Protein AF-A0AAU9LP25-F1 (afdb_monomer_lite)

Radius of gyration: 15.94 Å; chains: 1; bounding box: 44×41×31 Å

Secondary structure (DSSP, 8-state):
-EEEEEE-SSS----EEEEEE-SS--SS--TT-----------------SSHHHHHHHHHHHHHHHHHHHTSHHHHGGGG-HHHHHHHTT-----

Foldseek 3Di:
DDWDWADDPVPPDPDIDIGDDDPDDDPDDDPPDDDDDDDQDDDDDDDDDPDPVRVVVVVVVSSVVCVVVCPDPSNVVCVPDVVVVCVVVVNPPDD

pLDDT: mean 88.11, std 13.86, range [42.03, 98.38]

Sequence (95 aa):
MVMSIGWNPYFNNTEKTIEPWLLHKFDKDFYGEELHLLVVGYIRPETNFPSLESLIAKIHEDGKRAENALELPLYAKYKDEMYFKSIARGQNSHL

Organism: NCBI:txid75947

InterPro domains:
  IPR015865 Riboflavin kinase domain, bacterial/eukaryotic [PF01687] (1-69)
  IPR015865 Riboflavin kinase domain, bacterial/eukaryotic [SM00904] (2-71)
  IPR023465 Riboflavin kinase domain superfamily [G3DSA:2.40.30.30] (1-94)
  IPR023465 Riboflavin kinase domain superfamily [SSF82114] (1-85)
  IPR023468 Riboflavin kinase [PTHR22749] (1-86)

Structure (mmCIF, N/CA/C/O backbone):
data_AF-A0AAU9LP25-F1
#
_entry.id   AF-A0AAU9LP25-F1
#
loop_
_atom_site.group_PDB
_atom_site.id
_atom_site.type_symbol
_atom_site.label_atom_id
_atom_site.label_alt_id
_atom_site.label_comp_id
_atom_site.label_asym_id
_atom_site.label_entity_id
_atom_site.label_seq_id
_atom_site.pdbx_PDB_ins_code
_atom_site.Cartn_x
_atom_site.Cartn_y
_atom_site.Cartn_z
_atom_site.occupancy
_atom_site.B_iso_or_equiv
_atom_site.auth_seq_id
_atom_site.auth_comp_id
_atom_site.auth_asym_id
_atom_site.auth_atom_id
_atom_site.pdbx_PDB_model_num
ATOM 1 N N . MET A 1 1 ? -2.159 3.337 2.435 1.00 96.50 1 MET A N 1
ATOM 2 C CA . MET A 1 1 ? -1.644 1.950 2.465 1.00 96.50 1 MET A CA 1
ATOM 3 C C . MET A 1 1 ? -1.189 1.572 1.067 1.00 96.50 1 MET A C 1
ATOM 5 O O . MET A 1 1 ? -1.628 2.216 0.118 1.00 96.50 1 MET A O 1
ATOM 9 N N . VAL A 1 2 ? -0.336 0.559 0.946 1.00 97.88 2 VAL A N 1
ATOM 10 C CA . VAL A 1 2 ? -0.120 -0.189 -0.304 1.00 97.88 2 VAL A CA 1
ATOM 11 C C . VAL A 1 2 ? -0.500 -1.641 -0.069 1.00 97.88 2 VAL A C 1
ATOM 13 O O . VAL A 1 2 ? -0.476 -2.088 1.071 1.00 97.88 2 VAL A O 1
ATOM 16 N N . MET A 1 3 ? -0.884 -2.373 -1.109 1.00 97.31 3 MET A N 1
ATOM 17 C CA . MET A 1 3 ? -1.392 -3.733 -0.953 1.00 97.31 3 MET A CA 1
ATOM 18 C C . MET A 1 3 ? -0.876 -4.628 -2.065 1.00 97.31 3 MET A C 1
ATOM 20 O O . MET A 1 3 ? -1.027 -4.295 -3.242 1.00 97.31 3 MET A O 1
ATOM 24 N N . SER A 1 4 ? -0.277 -5.753 -1.683 1.00 95.00 4 SER A N 1
ATOM 25 C CA . SER A 1 4 ? 0.031 -6.829 -2.618 1.00 95.00 4 SER A CA 1
ATOM 26 C C . SER A 1 4 ? -1.204 -7.708 -2.785 1.00 95.00 4 SER A C 1
ATOM 28 O O . SER A 1 4 ? -1.865 -8.041 -1.800 1.00 95.00 4 SER A O 1
ATOM 30 N N . ILE A 1 5 ? -1.532 -8.056 -4.029 1.00 93.00 5 ILE A N 1
ATOM 31 C CA . ILE A 1 5 ? -2.569 -9.038 -4.352 1.00 93.00 5 ILE A CA 1
ATOM 32 C C . ILE A 1 5 ? -1.927 -10.061 -5.274 1.00 93.00 5 ILE A C 1
ATOM 34 O O . ILE A 1 5 ? -1.577 -9.718 -6.404 1.00 93.00 5 ILE A O 1
ATOM 38 N N . GLY A 1 6 ? -1.790 -11.291 -4.795 1.00 87.69 6 GLY A N 1
ATOM 39 C CA . GLY A 1 6 ? -0.997 -12.307 -5.473 1.00 87.69 6 GLY A CA 1
ATOM 40 C C . GLY A 1 6 ? -1.517 -13.714 -5.263 1.00 87.69 6 GLY A C 1
ATOM 41 O O . GLY A 1 6 ? -2.550 -13.928 -4.632 1.00 87.69 6 GLY A O 1
ATOM 42 N N . TRP A 1 7 ? -0.800 -14.681 -5.817 1.00 81.75 7 TRP A N 1
ATOM 43 C CA . TRP A 1 7 ? -1.030 -16.100 -5.558 1.00 81.75 7 TRP A CA 1
ATOM 44 C C . TRP A 1 7 ? 0.052 -16.600 -4.616 1.00 81.75 7 TRP A C 1
ATOM 46 O O . TRP A 1 7 ? 1.228 -16.329 -4.845 1.00 81.75 7 TRP A O 1
ATOM 56 N N . ASN A 1 8 ? -0.322 -17.345 -3.577 1.00 65.56 8 ASN A N 1
ATOM 57 C CA . ASN A 1 8 ? 0.663 -17.964 -2.700 1.00 65.56 8 ASN A CA 1
ATOM 58 C C . ASN A 1 8 ? 1.094 -19.318 -3.288 1.00 65.56 8 ASN A C 1
ATOM 60 O O . ASN A 1 8 ? 0.290 -20.245 -3.283 1.00 65.56 8 ASN A O 1
ATOM 64 N N . PRO A 1 9 ? 2.337 -19.473 -3.777 1.00 63.81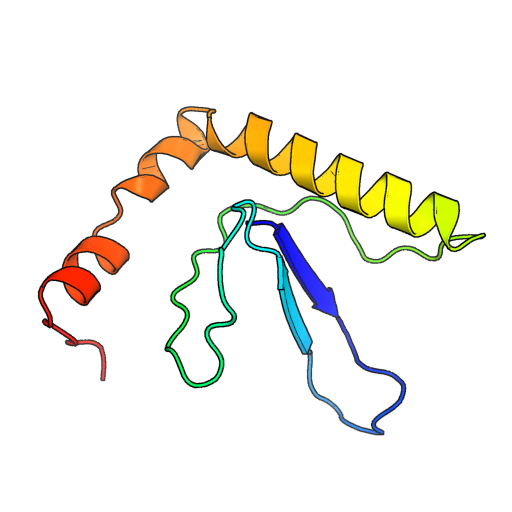 9 PRO A N 1
ATOM 65 C CA . PRO A 1 9 ? 2.772 -20.711 -4.421 1.00 63.81 9 PRO A CA 1
ATOM 66 C 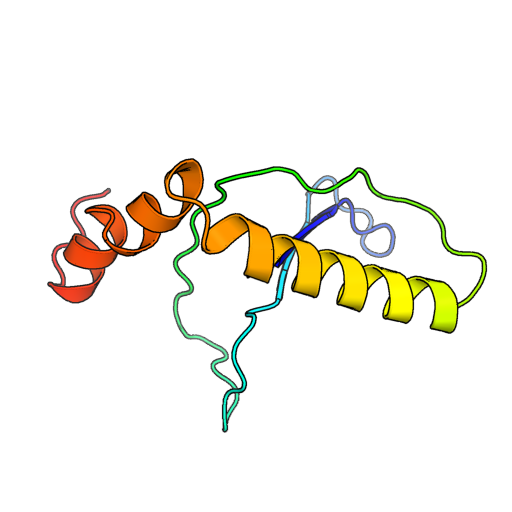C . PRO A 1 9 ? 3.100 -21.840 -3.427 1.00 63.81 9 PRO A C 1
ATOM 68 O O . PRO A 1 9 ? 3.331 -22.967 -3.854 1.00 63.81 9 PRO A O 1
ATOM 71 N N . TYR A 1 10 ? 3.165 -21.556 -2.120 1.00 57.47 10 TYR A N 1
ATOM 72 C CA . TYR A 1 10 ? 3.604 -22.514 -1.093 1.00 57.47 10 TYR A CA 1
ATOM 73 C C . TYR A 1 10 ? 2.468 -23.339 -0.498 1.00 57.47 10 TYR A C 1
ATOM 75 O O . TYR A 1 10 ? 2.684 -24.447 -0.010 1.00 57.47 10 TYR A O 1
ATOM 83 N N . PHE A 1 11 ? 1.254 -22.810 -0.556 1.00 58.03 11 PHE A N 1
ATOM 84 C CA . PHE A 1 11 ? 0.046 -23.561 -0.272 1.00 58.03 11 PHE A CA 1
ATOM 85 C C . PHE A 1 11 ? -0.542 -23.876 -1.634 1.00 58.03 11 PHE A C 1
ATOM 87 O O . PHE A 1 11 ? -0.710 -22.968 -2.435 1.00 58.03 11 PHE A O 1
ATOM 94 N N . ASN A 1 12 ? -0.825 -25.142 -1.923 1.00 56.88 12 ASN A N 1
ATOM 95 C CA . ASN A 1 12 ? -1.371 -25.631 -3.197 1.00 56.88 12 ASN A CA 1
ATOM 96 C C . ASN A 1 12 ? -2.814 -25.113 -3.472 1.00 56.88 12 ASN A C 1
ATOM 98 O O . ASN A 1 12 ? -3.648 -25.828 -4.023 1.00 56.88 12 ASN A O 1
ATOM 102 N N . ASN A 1 13 ? -3.128 -23.898 -3.020 1.00 52.97 13 ASN A N 1
ATOM 103 C CA . ASN A 1 13 ? -4.432 -23.277 -2.934 1.00 52.97 13 ASN A CA 1
ATOM 104 C C . ASN A 1 13 ? -4.680 -22.371 -4.139 1.00 52.97 13 ASN A C 1
ATOM 106 O O . ASN A 1 13 ? -3.863 -21.546 -4.538 1.00 52.97 13 ASN A O 1
ATOM 110 N N . THR A 1 14 ? -5.890 -22.498 -4.663 1.00 63.50 14 THR A N 1
ATOM 111 C CA . THR A 1 14 ? -6.484 -21.739 -5.766 1.00 63.50 14 THR A CA 1
ATOM 112 C C . THR A 1 14 ? -6.986 -20.354 -5.344 1.00 63.50 14 THR A C 1
ATOM 114 O O . THR A 1 14 ? -7.901 -19.820 -5.971 1.00 63.50 14 THR A O 1
ATOM 117 N N . GLU A 1 15 ? -6.420 -19.754 -4.297 1.00 75.88 15 GLU A N 1
ATOM 118 C CA . GLU A 1 15 ? -6.933 -18.514 -3.708 1.00 75.88 15 GLU A CA 1
ATOM 119 C C . GLU A 1 15 ? -5.887 -17.400 -3.724 1.00 75.88 15 GLU A C 1
ATOM 121 O O . GLU A 1 15 ? -4.697 -17.620 -3.489 1.00 75.88 15 GLU A O 1
ATOM 126 N N . LYS A 1 16 ? -6.350 -16.182 -4.020 1.00 84.31 16 LYS A N 1
ATOM 127 C CA . LYS A 1 16 ? -5.511 -14.984 -4.013 1.00 84.31 16 LYS A CA 1
ATOM 128 C C . LYS A 1 16 ? -5.266 -14.525 -2.580 1.00 84.31 16 LYS A C 1
ATOM 130 O O . LYS A 1 16 ? -6.206 -14.452 -1.792 1.00 84.31 16 LYS A O 1
ATOM 135 N N . THR A 1 17 ? -4.035 -14.141 -2.273 1.00 88.56 17 THR A N 1
ATOM 136 C CA . THR A 1 17 ? -3.684 -13.460 -1.027 1.00 88.56 17 THR A CA 1
ATOM 137 C C . THR A 1 17 ? -3.812 -11.952 -1.183 1.00 88.56 17 THR A C 1
ATOM 139 O O . THR A 1 17 ? -3.633 -11.401 -2.272 1.00 88.56 17 THR A O 1
ATOM 142 N N . ILE A 1 18 ? -4.145 -11.285 -0.079 1.00 92.38 18 ILE A N 1
ATOM 143 C CA . ILE A 1 18 ? -4.234 -9.831 0.020 1.00 92.38 18 ILE A CA 1
ATOM 144 C C . ILE A 1 18 ? -3.408 -9.408 1.231 1.00 92.38 18 ILE A C 1
ATOM 146 O O . ILE A 1 18 ? -3.721 -9.780 2.359 1.00 92.38 18 ILE A O 1
ATOM 150 N N . GLU A 1 19 ? -2.354 -8.634 0.991 1.00 93.69 19 GLU A N 1
ATOM 151 C CA . GLU A 1 19 ? -1.362 -8.269 2.005 1.00 93.69 19 GLU A CA 1
ATOM 152 C C . GLU A 1 19 ? -1.188 -6.744 2.034 1.00 93.69 19 GLU A C 1
ATOM 154 O O . GLU A 1 19 ? -0.405 -6.180 1.257 1.00 93.69 19 GLU A O 1
ATOM 159 N N . PRO A 1 20 ? -1.966 -6.036 2.871 1.00 96.31 20 PRO A N 1
ATOM 160 C CA . PRO A 1 20 ? -1.863 -4.593 3.018 1.00 96.31 20 PRO A CA 1
ATOM 161 C C . PRO A 1 20 ? -0.696 -4.205 3.936 1.00 96.31 20 PRO A C 1
ATOM 163 O O . PRO A 1 20 ? -0.586 -4.664 5.069 1.00 96.31 20 PRO A O 1
ATOM 166 N N . TRP A 1 21 ? 0.122 -3.258 3.485 1.00 97.12 21 TRP A N 1
ATOM 167 C CA . TRP A 1 21 ? 1.048 -2.501 4.318 1.00 97.12 21 TRP A CA 1
ATOM 168 C C . TRP A 1 21 ? 0.459 -1.119 4.618 1.00 97.12 21 TRP A C 1
ATOM 170 O O . TRP A 1 21 ? 0.316 -0.246 3.748 1.00 97.12 21 TRP A O 1
ATOM 180 N N . LEU A 1 22 ? 0.089 -0.918 5.882 1.00 96.75 22 LEU A N 1
ATOM 181 C CA . LEU A 1 22 ? -0.364 0.373 6.379 1.00 96.75 22 LEU A CA 1
ATOM 182 C C . LEU A 1 22 ? 0.838 1.319 6.483 1.00 96.75 22 LEU A C 1
ATOM 184 O O . LEU A 1 22 ? 1.796 1.049 7.200 1.00 96.75 22 LEU A O 1
ATOM 188 N N . LEU A 1 23 ? 0.766 2.447 5.773 1.00 96.06 23 LEU A N 1
ATOM 189 C CA . LEU A 1 23 ? 1.790 3.501 5.761 1.00 96.06 23 LEU A CA 1
ATOM 190 C C . LEU A 1 23 ? 1.659 4.374 7.020 1.00 96.06 23 LEU A C 1
ATOM 192 O O . LEU A 1 23 ? 1.435 5.578 6.960 1.00 96.06 23 LEU A O 1
ATOM 196 N N . HIS A 1 24 ? 1.684 3.715 8.172 1.00 95.62 24 HIS A N 1
ATOM 197 C CA . HIS A 1 24 ? 1.575 4.302 9.494 1.00 95.62 24 HIS A CA 1
ATOM 198 C C . HIS A 1 24 ? 2.361 3.429 10.469 1.00 95.62 24 HIS A C 1
ATOM 200 O O . HIS A 1 24 ? 2.292 2.201 10.408 1.00 95.62 24 HIS A O 1
ATOM 206 N N . LYS A 1 25 ? 3.114 4.060 11.370 1.00 95.31 25 LYS A N 1
ATOM 207 C CA . LYS A 1 25 ? 3.848 3.345 12.411 1.00 95.31 25 LYS A CA 1
ATOM 208 C C . LYS A 1 25 ? 2.934 3.146 13.615 1.00 95.31 25 LYS A C 1
ATOM 210 O O . LYS A 1 25 ? 2.573 4.118 14.265 1.00 95.31 25 LYS A O 1
ATOM 215 N N . PHE A 1 26 ? 2.608 1.894 13.906 1.00 95.38 26 PHE A N 1
ATOM 216 C CA . PHE A 1 26 ? 1.872 1.509 15.106 1.00 95.38 26 PHE A CA 1
ATOM 217 C C . PHE A 1 26 ? 2.845 1.151 16.233 1.00 95.38 26 PHE A C 1
ATOM 219 O O . PHE A 1 26 ? 3.919 0.603 15.981 1.00 95.38 26 PHE A O 1
ATOM 226 N N . ASP A 1 27 ? 2.458 1.439 17.475 1.00 96.75 27 ASP A N 1
ATOM 227 C CA . ASP A 1 27 ? 3.252 1.092 18.662 1.00 96.75 27 ASP A CA 1
ATOM 228 C C . ASP A 1 27 ? 3.045 -0.363 19.116 1.00 96.75 27 ASP A C 1
ATOM 230 O O . ASP A 1 27 ? 3.813 -0.875 19.932 1.00 96.75 27 ASP A O 1
ATOM 234 N N . LYS A 1 28 ? 1.982 -1.018 18.630 1.00 96.19 28 LYS A N 1
ATOM 235 C CA . LYS A 1 28 ? 1.587 -2.388 18.975 1.00 96.19 28 LYS A CA 1
ATOM 236 C C . LYS A 1 28 ? 0.937 -3.078 17.780 1.00 96.19 28 LYS A C 1
ATOM 238 O O . LYS A 1 28 ? 0.375 -2.413 16.909 1.00 96.19 28 LYS A O 1
ATOM 243 N N . ASP A 1 29 ? 0.960 -4.403 17.806 1.00 96.50 29 ASP A N 1
ATOM 244 C CA . ASP A 1 29 ? 0.209 -5.229 16.867 1.00 96.50 29 ASP A CA 1
ATOM 245 C C . ASP A 1 29 ? -1.303 -5.147 17.138 1.00 96.50 29 ASP A C 1
ATOM 247 O O . ASP A 1 29 ? -1.739 -4.865 18.256 1.00 96.50 29 ASP A O 1
ATOM 251 N N . PHE A 1 30 ? -2.094 -5.432 16.104 1.00 95.75 30 PHE A N 1
ATOM 252 C CA . PHE A 1 30 ? -3.561 -5.367 16.106 1.00 95.75 30 PHE A CA 1
ATOM 253 C C . PHE A 1 30 ? -4.187 -6.659 15.547 1.00 95.75 30 PHE A C 1
ATOM 255 O O . PHE A 1 30 ? -5.170 -6.642 14.810 1.00 95.75 30 PHE A O 1
ATOM 262 N N . TYR A 1 31 ? -3.594 -7.815 15.859 1.00 95.31 31 TYR A N 1
ATOM 263 C CA . TYR A 1 31 ? -4.161 -9.110 15.474 1.00 95.31 31 TYR A CA 1
ATOM 264 C C . TYR A 1 31 ? -5.556 -9.309 16.078 1.00 95.31 31 TYR A C 1
ATOM 266 O O . TYR A 1 31 ? -5.759 -9.078 17.266 1.00 95.31 31 TYR A O 1
ATOM 274 N N . GLY A 1 32 ? -6.493 -9.795 15.262 1.00 94.81 32 GLY A N 1
ATOM 275 C CA . GLY A 1 32 ? -7.891 -10.001 15.653 1.00 94.81 32 GLY A CA 1
ATOM 276 C C . GLY A 1 32 ? -8.789 -8.777 15.454 1.00 94.81 32 GLY A C 1
ATOM 277 O O . GLY A 1 32 ? -10.005 -8.928 15.512 1.00 94.81 32 GLY A O 1
ATOM 278 N N . GLU A 1 33 ? -8.215 -7.606 15.169 1.00 94.44 33 GLU A N 1
ATOM 279 C CA . GLU A 1 33 ? -8.976 -6.402 14.833 1.00 94.44 33 GLU A CA 1
ATOM 280 C C . GLU A 1 33 ? -9.496 -6.443 13.389 1.00 94.44 33 GLU A C 1
ATOM 282 O O . GLU A 1 33 ? -8.890 -7.045 12.495 1.00 94.44 33 GLU A O 1
ATOM 287 N N . GLU A 1 34 ? -10.616 -5.762 13.145 1.00 92.62 34 GLU A N 1
ATOM 288 C CA . GLU A 1 34 ? -11.188 -5.619 11.808 1.00 92.62 34 GLU A CA 1
ATOM 289 C C . GLU A 1 34 ? -10.469 -4.512 11.022 1.00 92.62 34 GLU A C 1
ATOM 291 O O . GLU A 1 34 ? -10.335 -3.373 11.479 1.00 92.62 34 GLU A O 1
ATOM 296 N N . LEU A 1 35 ? -10.013 -4.839 9.809 1.00 92.38 35 LEU A N 1
ATOM 297 C CA . LEU A 1 35 ? -9.333 -3.895 8.930 1.00 92.38 35 LEU A CA 1
ATOM 298 C C . LEU A 1 35 ? -10.230 -3.504 7.753 1.00 92.38 35 LEU A C 1
ATOM 300 O O . LEU A 1 35 ? -10.459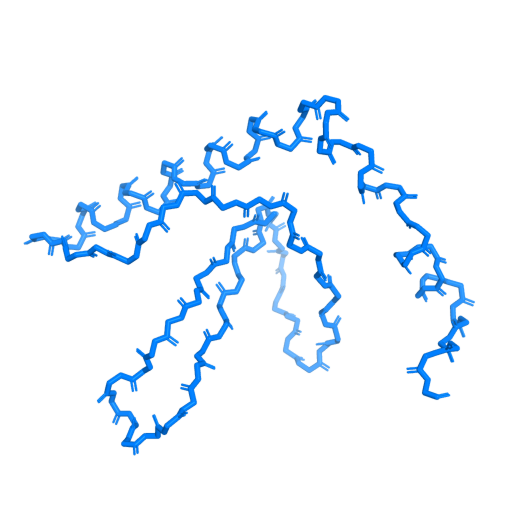 -4.286 6.832 1.00 92.38 35 LEU A O 1
ATOM 304 N N . HIS A 1 36 ? -10.664 -2.248 7.739 1.00 92.25 36 HIS A N 1
ATOM 305 C CA . HIS A 1 36 ? -11.419 -1.679 6.627 1.00 92.25 36 HIS A CA 1
ATOM 306 C C . HIS A 1 36 ? -10.472 -1.018 5.623 1.00 92.25 36 HIS A C 1
ATOM 308 O O . HIS A 1 36 ? -9.702 -0.122 5.971 1.00 92.25 36 HIS A O 1
ATOM 314 N N . LEU A 1 37 ? -10.546 -1.433 4.358 1.00 93.12 37 LEU A N 1
ATOM 315 C CA . LEU A 1 37 ? -9.671 -0.954 3.289 1.00 93.12 37 LEU A CA 1
ATOM 316 C C . LEU A 1 37 ? -10.480 -0.440 2.102 1.00 93.12 37 LEU A C 1
ATOM 318 O O . LEU A 1 37 ? -11.535 -0.977 1.779 1.00 93.12 37 LEU A O 1
ATOM 322 N N . LEU A 1 38 ? -9.929 0.556 1.410 1.00 94.69 38 LEU A N 1
ATOM 323 C CA . LEU A 1 38 ? -10.446 1.043 0.138 1.00 94.69 38 LEU A CA 1
ATOM 324 C C . LEU A 1 38 ? -9.307 1.079 -0.885 1.00 94.69 38 LEU A C 1
ATOM 326 O O . LEU A 1 38 ? -8.308 1.776 -0.698 1.00 94.69 38 LEU A O 1
ATOM 330 N N . VAL A 1 39 ? -9.453 0.315 -1.967 1.00 95.62 39 VAL A N 1
ATOM 331 C CA . VAL A 1 39 ? -8.483 0.278 -3.068 1.00 95.62 39 VAL A CA 1
ATOM 332 C C . VAL A 1 39 ? -8.881 1.320 -4.104 1.00 95.62 39 VAL A C 1
ATOM 334 O O . VAL A 1 39 ? -9.937 1.215 -4.719 1.00 95.62 39 VAL A O 1
ATOM 337 N N . VAL A 1 40 ? -8.032 2.329 -4.296 1.00 96.31 40 VAL A N 1
ATOM 338 C CA . VAL A 1 40 ? -8.354 3.504 -5.129 1.00 96.31 40 VAL A CA 1
ATOM 339 C C . VAL A 1 40 ? -7.481 3.636 -6.375 1.00 96.31 40 VAL A C 1
ATOM 341 O O . VAL A 1 40 ? -7.732 4.504 -7.205 1.00 96.31 40 VAL A O 1
ATOM 344 N N . GLY A 1 41 ? -6.460 2.792 -6.526 1.00 96.50 41 GLY A N 1
ATOM 345 C CA . GLY A 1 41 ? -5.532 2.859 -7.648 1.00 96.50 41 GLY A CA 1
ATOM 346 C C . GLY A 1 41 ? -4.635 1.631 -7.753 1.00 96.50 41 GLY A C 1
ATOM 347 O O . GLY A 1 41 ? -4.531 0.832 -6.823 1.00 96.50 41 GLY A O 1
ATOM 348 N N . TYR A 1 42 ? -3.984 1.500 -8.906 1.00 97.38 42 TYR A N 1
ATOM 349 C CA . TYR A 1 42 ? -3.060 0.418 -9.232 1.00 97.38 42 TYR A CA 1
ATOM 350 C C . TYR A 1 42 ? -1.652 0.977 -9.452 1.00 97.38 42 TYR A C 1
ATOM 352 O O . TYR A 1 42 ? -1.491 1.963 -10.169 1.00 97.38 42 TYR A O 1
ATOM 360 N N . ILE A 1 43 ? -0.637 0.352 -8.843 1.00 97.44 43 ILE A N 1
ATOM 361 C CA . ILE A 1 43 ? 0.757 0.821 -8.920 1.00 97.44 43 ILE A CA 1
ATOM 362 C C . ILE A 1 43 ? 1.531 0.085 -10.019 1.00 97.44 43 ILE A C 1
ATOM 364 O O . ILE A 1 43 ? 2.161 0.729 -10.858 1.00 97.44 43 ILE A O 1
ATOM 368 N N . ARG A 1 44 ? 1.525 -1.254 -10.001 1.00 96.94 44 ARG A N 1
ATOM 369 C CA . ARG A 1 44 ? 2.276 -2.105 -10.939 1.00 96.94 44 ARG A CA 1
ATOM 370 C C . ARG A 1 44 ? 1.855 -3.578 -10.848 1.00 96.94 44 ARG A C 1
ATOM 372 O O . ARG A 1 44 ? 1.254 -3.960 -9.843 1.00 96.94 44 ARG A O 1
ATOM 379 N N . PRO A 1 45 ? 2.221 -4.417 -11.834 1.00 95.50 45 PRO A N 1
ATOM 380 C CA . PRO A 1 45 ? 2.080 -5.867 -11.718 1.00 95.50 45 PRO A CA 1
ATOM 381 C C . PRO A 1 45 ? 3.111 -6.475 -10.761 1.00 95.50 45 PRO A C 1
ATOM 383 O O . PRO A 1 45 ? 4.098 -5.834 -10.374 1.00 95.50 45 PRO A O 1
ATOM 386 N N . GLU A 1 46 ? 2.890 -7.745 -10.414 1.00 91.56 46 GLU A N 1
ATOM 387 C CA . GLU A 1 46 ? 3.906 -8.589 -9.787 1.00 91.56 46 GLU A CA 1
ATOM 388 C C . GLU A 1 46 ? 5.158 -8.641 -10.671 1.00 91.56 46 GLU A C 1
ATOM 390 O O . GLU A 1 46 ? 5.102 -8.536 -11.898 1.00 91.56 46 GLU A O 1
ATOM 395 N N . THR A 1 47 ? 6.329 -8.713 -10.049 1.00 90.38 47 THR A N 1
ATOM 396 C CA . THR A 1 47 ? 7.607 -8.678 -10.761 1.00 90.38 47 THR A CA 1
ATOM 397 C C . THR A 1 47 ? 8.612 -9.514 -9.992 1.00 90.38 47 THR A C 1
ATOM 399 O O . THR A 1 47 ? 8.633 -9.476 -8.763 1.00 90.38 47 THR A O 1
ATOM 402 N N . ASN A 1 48 ? 9.446 -10.257 -10.716 1.00 91.62 48 ASN A N 1
ATOM 403 C CA . ASN A 1 48 ? 10.552 -10.995 -10.123 1.00 91.62 48 ASN A CA 1
ATOM 404 C C . ASN A 1 48 ? 11.715 -10.045 -9.837 1.00 91.62 48 ASN A C 1
ATOM 406 O O . ASN A 1 48 ? 12.073 -9.222 -10.681 1.00 91.62 48 ASN A O 1
ATOM 410 N N . PHE A 1 49 ? 12.329 -10.193 -8.668 1.00 93.06 49 PHE A N 1
ATOM 411 C CA . PHE A 1 49 ? 13.454 -9.371 -8.239 1.00 93.06 49 PHE A CA 1
ATOM 412 C C . PHE A 1 49 ? 14.726 -10.218 -8.178 1.00 93.06 49 PHE A C 1
ATOM 414 O O . PHE A 1 49 ? 14.691 -11.319 -7.629 1.00 93.06 49 PHE A O 1
ATOM 421 N N . PRO A 1 50 ? 15.855 -9.733 -8.721 1.00 93.75 50 PRO A N 1
ATOM 422 C CA . PRO A 1 50 ? 17.111 -10.482 -8.719 1.00 93.75 50 PRO A CA 1
ATOM 423 C C . PRO A 1 50 ? 17.748 -10.592 -7.324 1.00 93.75 50 PRO A C 1
ATOM 425 O O . PRO A 1 50 ? 18.660 -11.394 -7.136 1.00 93.75 50 PRO A O 1
ATOM 428 N N . SER A 1 51 ? 17.310 -9.786 -6.350 1.00 96.94 51 SER A N 1
ATOM 429 C CA . SER A 1 51 ? 17.804 -9.820 -4.970 1.00 96.94 51 SER A CA 1
ATOM 430 C C . SER A 1 51 ? 16.770 -9.311 -3.964 1.00 96.94 51 SER A C 1
ATOM 432 O O . SER A 1 51 ? 15.883 -8.526 -4.314 1.00 96.94 51 SER A O 1
ATOM 434 N N . LEU A 1 52 ? 16.937 -9.693 -2.692 1.00 96.19 52 LEU A N 1
ATOM 435 C CA . LEU A 1 52 ? 16.136 -9.169 -1.581 1.00 96.19 52 LEU A CA 1
ATOM 436 C C . LEU A 1 52 ? 16.219 -7.638 -1.489 1.00 96.19 52 LEU A C 1
ATOM 438 O O . LEU A 1 52 ? 15.197 -6.980 -1.334 1.00 96.19 52 LEU A O 1
ATOM 442 N N . GLU A 1 53 ? 17.408 -7.064 -1.674 1.00 97.81 53 GLU A N 1
ATOM 443 C CA . GLU A 1 53 ? 17.597 -5.607 -1.660 1.00 97.81 53 GLU A CA 1
ATOM 444 C C . GLU A 1 53 ? 16.784 -4.908 -2.753 1.00 97.81 53 GLU A C 1
ATOM 446 O O . GLU A 1 53 ? 16.135 -3.895 -2.502 1.00 97.81 53 GLU A O 1
ATOM 451 N N . SER A 1 54 ? 16.755 -5.473 -3.967 1.00 97.50 54 SER A N 1
ATOM 452 C CA . SER A 1 54 ? 15.956 -4.905 -5.058 1.00 97.50 54 SER A CA 1
ATOM 453 C C . SER A 1 54 ? 14.448 -5.007 -4.800 1.00 97.50 54 SER A C 1
ATOM 455 O O . SER A 1 54 ? 13.707 -4.099 -5.177 1.00 97.50 54 SER A O 1
ATOM 457 N N . LEU A 1 55 ? 14.002 -6.058 -4.103 1.00 96.44 55 LEU A N 1
ATOM 458 C CA . LEU A 1 55 ? 12.620 -6.200 -3.648 1.00 96.44 55 LEU A CA 1
ATOM 459 C C . LEU A 1 55 ? 12.273 -5.145 -2.587 1.00 96.44 55 LEU A C 1
ATOM 461 O O . LEU A 1 55 ? 11.289 -4.427 -2.751 1.00 96.44 55 LEU A O 1
ATOM 465 N N . ILE A 1 56 ? 13.089 -5.008 -1.536 1.00 97.00 56 ILE A N 1
ATOM 466 C CA . ILE A 1 56 ? 12.878 -4.027 -0.457 1.00 97.00 56 ILE A CA 1
ATOM 467 C C . ILE A 1 56 ? 12.851 -2.607 -1.026 1.00 97.00 56 ILE A C 1
ATOM 469 O O . ILE A 1 56 ? 11.920 -1.844 -0.759 1.00 97.00 56 ILE A O 1
ATOM 473 N N . ALA A 1 57 ? 13.834 -2.267 -1.866 1.00 97.94 57 ALA A N 1
ATOM 474 C CA . ALA A 1 57 ? 13.900 -0.968 -2.521 1.00 97.94 57 ALA A CA 1
ATOM 475 C C . ALA A 1 57 ? 12.627 -0.686 -3.325 1.00 97.94 57 ALA A C 1
ATOM 477 O O . ALA A 1 57 ? 12.091 0.423 -3.269 1.00 97.94 57 ALA A O 1
ATOM 478 N N . LYS A 1 58 ? 12.102 -1.700 -4.025 1.00 97.50 58 LYS A N 1
ATOM 479 C CA . LYS A 1 58 ? 10.878 -1.540 -4.800 1.00 97.50 58 LYS A CA 1
ATOM 480 C C . LYS A 1 58 ? 9.639 -1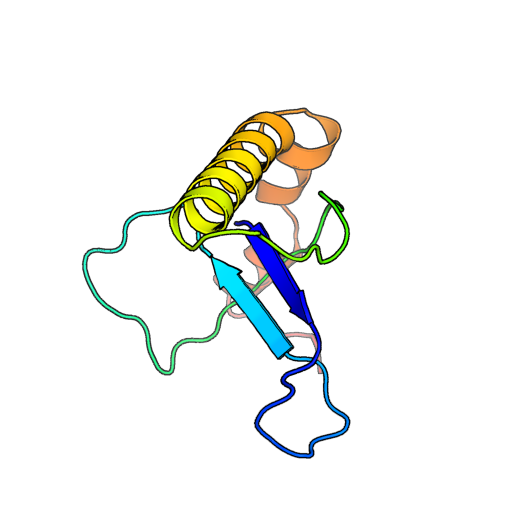.360 -3.927 1.00 97.50 58 LYS A C 1
ATOM 482 O O . LYS A 1 58 ? 8.824 -0.495 -4.232 1.00 97.50 58 LYS A O 1
ATOM 487 N N . ILE A 1 59 ? 9.516 -2.114 -2.835 1.00 97.50 59 ILE A N 1
ATOM 488 C CA . ILE A 1 59 ? 8.414 -1.968 -1.872 1.00 97.50 59 ILE A CA 1
ATOM 489 C C . ILE A 1 59 ? 8.393 -0.546 -1.294 1.00 97.50 59 ILE A C 1
ATOM 491 O O . ILE A 1 59 ? 7.339 0.087 -1.248 1.00 97.50 59 ILE A O 1
ATOM 495 N N . HIS A 1 60 ? 9.551 -0.005 -0.905 1.00 98.06 60 HIS A N 1
ATOM 496 C CA . HIS A 1 60 ? 9.646 1.366 -0.393 1.00 98.06 60 HIS A CA 1
ATOM 497 C C . HIS A 1 60 ? 9.320 2.414 -1.465 1.00 98.06 60 HIS A C 1
ATOM 499 O O . HIS A 1 60 ? 8.671 3.420 -1.172 1.00 98.06 60 HIS A O 1
ATOM 505 N N . GLU A 1 61 ? 9.733 2.182 -2.713 1.00 98.25 61 GLU A N 1
ATOM 506 C CA . GLU A 1 61 ? 9.358 3.040 -3.836 1.00 98.25 61 GLU A CA 1
ATOM 507 C C . GLU A 1 61 ? 7.838 3.043 -4.058 1.00 98.25 61 GLU A C 1
ATOM 509 O O . GLU A 1 61 ? 7.244 4.110 -4.215 1.00 98.25 61 GLU A O 1
ATOM 514 N N . ASP A 1 62 ? 7.201 1.869 -4.038 1.00 98.31 62 ASP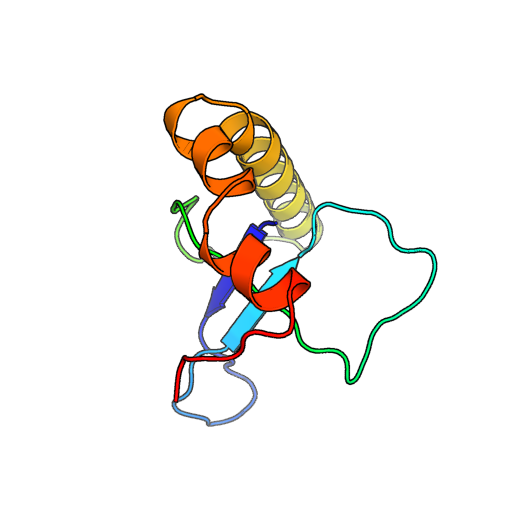 A N 1
ATOM 515 C CA . ASP A 1 62 ? 5.750 1.727 -4.174 1.00 98.31 62 ASP A CA 1
ATOM 516 C C . ASP A 1 62 ? 5.017 2.440 -3.022 1.00 98.31 62 ASP A C 1
ATOM 518 O O . ASP A 1 62 ? 4.050 3.164 -3.269 1.00 98.31 62 ASP A O 1
ATOM 522 N N . GLY A 1 63 ? 5.524 2.324 -1.788 1.00 98.25 63 GLY A N 1
ATOM 523 C CA . GLY A 1 63 ? 5.036 3.068 -0.623 1.00 98.25 63 GLY A CA 1
ATOM 524 C C . GLY A 1 63 ? 5.076 4.581 -0.842 1.00 98.25 63 GLY A C 1
ATOM 525 O O . GLY A 1 63 ? 4.041 5.241 -0.778 1.00 98.25 63 GLY A O 1
ATOM 526 N N . LYS A 1 64 ? 6.240 5.124 -1.218 1.00 98.38 64 LYS A N 1
ATOM 527 C CA . LYS A 1 64 ? 6.413 6.563 -1.483 1.00 98.38 64 LYS A CA 1
ATOM 528 C C . LYS A 1 64 ? 5.546 7.061 -2.643 1.00 98.38 64 LYS A C 1
ATOM 530 O O . LYS A 1 64 ? 5.028 8.177 -2.610 1.00 98.38 64 LYS A O 1
ATOM 535 N N . ARG A 1 65 ? 5.376 6.249 -3.692 1.00 98.06 65 ARG A N 1
ATOM 536 C CA . ARG A 1 65 ? 4.462 6.556 -4.805 1.00 98.06 65 ARG A CA 1
ATOM 537 C C . ARG A 1 65 ? 3.024 6.669 -4.309 1.00 98.06 65 ARG A C 1
ATOM 539 O O . ARG A 1 65 ? 2.334 7.604 -4.705 1.00 98.06 65 ARG A O 1
ATOM 546 N N . ALA A 1 66 ? 2.589 5.751 -3.450 1.00 98.31 66 ALA A N 1
ATOM 547 C CA . ALA A 1 66 ? 1.250 5.779 -2.882 1.00 98.31 66 ALA A CA 1
ATOM 548 C C . ALA A 1 66 ? 1.036 6.976 -1.952 1.00 98.31 66 ALA A C 1
ATOM 550 O O . ALA A 1 66 ? 0.002 7.622 -2.076 1.00 98.31 66 ALA A O 1
ATOM 551 N N . GLU A 1 67 ? 1.999 7.319 -1.089 1.00 97.81 67 GLU A N 1
ATOM 552 C CA . GLU A 1 67 ? 1.932 8.534 -0.257 1.00 97.81 67 GLU A CA 1
ATOM 553 C C . GLU A 1 67 ? 1.696 9.772 -1.125 1.00 97.81 67 GLU A C 1
ATOM 555 O O . GLU A 1 67 ? 0.704 10.471 -0.948 1.00 97.81 67 GLU A O 1
ATOM 560 N N . ASN A 1 68 ? 2.537 9.982 -2.141 1.00 97.81 68 ASN A N 1
ATOM 561 C CA . ASN A 1 68 ? 2.410 11.134 -3.033 1.00 97.81 68 ASN A CA 1
ATOM 562 C C . ASN A 1 68 ? 1.096 11.129 -3.826 1.00 97.81 68 ASN A C 1
ATOM 564 O O . ASN A 1 68 ? 0.490 12.178 -4.032 1.00 97.81 68 ASN A O 1
ATOM 568 N N . ALA A 1 69 ? 0.662 9.960 -4.307 1.00 97.75 69 ALA A N 1
ATOM 569 C CA . ALA A 1 69 ? -0.576 9.846 -5.067 1.00 97.75 69 ALA A CA 1
ATOM 570 C C . ALA A 1 69 ? -1.796 10.157 -4.194 1.00 97.75 69 ALA A C 1
ATOM 572 O O . ALA A 1 69 ? -2.682 10.879 -4.636 1.00 97.75 69 ALA A O 1
ATOM 573 N N . LEU A 1 70 ? -1.839 9.660 -2.957 1.00 96.94 70 LEU A N 1
ATOM 574 C CA . LEU A 1 70 ? -2.977 9.839 -2.053 1.00 96.94 70 LEU A CA 1
ATOM 575 C C . LEU A 1 70 ? -3.211 11.305 -1.648 1.00 96.94 70 LEU A C 1
ATOM 577 O O . LEU A 1 70 ? -4.339 11.644 -1.297 1.00 96.94 70 LEU A O 1
ATOM 581 N N . GLU A 1 71 ? -2.208 12.177 -1.783 1.00 96.62 71 GLU A N 1
ATOM 582 C CA . GLU A 1 71 ? -2.346 13.630 -1.596 1.00 96.62 71 GLU A CA 1
ATOM 583 C C . GLU A 1 71 ? -2.991 14.351 -2.796 1.00 96.62 71 GLU A C 1
ATOM 585 O O . GLU A 1 71 ? -3.461 15.484 -2.674 1.00 96.62 71 GLU A O 1
ATOM 590 N N . LEU A 1 72 ? -3.050 13.726 -3.978 1.00 97.25 72 LEU A N 1
ATOM 591 C CA . LEU A 1 72 ? -3.685 14.341 -5.145 1.00 97.25 72 LEU A CA 1
ATOM 592 C C . LEU A 1 72 ? -5.204 14.440 -4.932 1.00 97.25 72 LEU A C 1
ATOM 594 O O . LEU A 1 72 ? -5.811 13.460 -4.494 1.00 97.25 72 LEU A O 1
ATOM 598 N N . PRO A 1 73 ? -5.872 15.536 -5.352 1.00 95.69 73 PRO A N 1
ATOM 599 C CA . PRO A 1 73 ? -7.320 15.706 -5.168 1.00 95.69 73 PRO A CA 1
ATOM 600 C C . PRO A 1 73 ? -8.174 14.545 -5.699 1.00 95.69 73 PRO A C 1
ATOM 602 O O . PRO A 1 73 ? -9.234 14.243 -5.153 1.00 95.69 73 PRO A O 1
ATOM 605 N N . LEU A 1 74 ? -7.696 13.866 -6.749 1.00 95.12 74 LEU A N 1
ATOM 606 C CA . LEU A 1 74 ? -8.339 12.683 -7.319 1.00 95.12 74 LEU A CA 1
ATOM 607 C C . LEU A 1 74 ? -8.517 11.551 -6.292 1.00 95.12 74 LEU A C 1
ATOM 609 O O . LEU A 1 74 ? -9.532 10.854 -6.342 1.00 95.12 74 LEU A O 1
ATOM 613 N N . TYR A 1 75 ? -7.559 11.384 -5.379 1.00 95.81 75 TYR A N 1
ATOM 614 C CA . TYR A 1 75 ? -7.531 10.307 -4.391 1.00 95.81 75 TYR A CA 1
ATOM 615 C C . TYR A 1 75 ? -7.807 10.798 -2.965 1.00 95.81 75 TYR A C 1
ATOM 617 O O . TYR A 1 75 ? -8.495 10.108 -2.216 1.00 95.81 75 TYR A O 1
ATOM 625 N N . ALA A 1 76 ? -7.363 12.006 -2.607 1.00 94.19 76 ALA A N 1
ATOM 626 C CA . ALA A 1 76 ? -7.522 12.581 -1.270 1.00 94.19 76 ALA A CA 1
ATOM 627 C C . ALA A 1 76 ? -8.988 12.620 -0.804 1.00 94.19 76 ALA A C 1
ATOM 629 O O . ALA A 1 76 ? -9.279 12.399 0.371 1.00 94.19 76 ALA A O 1
ATOM 630 N N . LYS A 1 77 ? -9.932 12.805 -1.739 1.00 92.44 77 LYS A N 1
ATOM 631 C CA . LYS A 1 77 ? -11.381 12.783 -1.470 1.00 92.44 77 LYS A CA 1
ATOM 632 C C . LYS A 1 77 ? -11.873 11.495 -0.795 1.00 92.44 77 LYS A C 1
ATOM 634 O O . LYS A 1 77 ? -12.890 11.520 -0.111 1.00 92.44 77 LYS A O 1
ATOM 639 N N . TYR A 1 78 ? -11.170 10.376 -0.980 1.00 92.69 78 TYR A N 1
ATOM 640 C CA . TYR A 1 78 ? -11.557 9.086 -0.412 1.00 92.69 78 TYR A CA 1
ATOM 641 C C . TYR A 1 78 ? -11.197 8.939 1.073 1.00 92.69 78 TYR A C 1
ATOM 643 O O . TYR A 1 78 ? -11.673 8.014 1.725 1.00 92.69 78 TYR A O 1
ATOM 651 N N . LYS A 1 79 ? -10.397 9.852 1.639 1.00 86.88 79 LYS A N 1
ATOM 652 C CA . LYS A 1 79 ? -10.097 9.869 3.078 1.00 86.88 79 LYS A CA 1
ATOM 653 C C . LYS A 1 79 ? -11.346 10.131 3.928 1.00 86.88 79 LYS A C 1
ATOM 655 O O . LYS A 1 79 ? -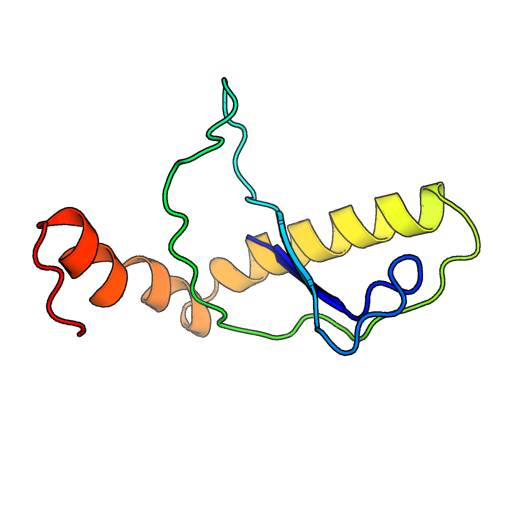11.458 9.621 5.036 1.00 86.88 79 LYS A O 1
ATOM 660 N N . ASP A 1 80 ? -12.288 10.890 3.375 1.00 83.44 80 ASP A N 1
ATOM 661 C CA . ASP A 1 80 ? -13.537 11.306 4.017 1.00 83.44 80 ASP A CA 1
ATOM 662 C C . ASP A 1 80 ? -14.768 10.543 3.497 1.00 83.44 80 ASP A C 1
ATOM 664 O O . ASP A 1 80 ? -15.906 11.004 3.665 1.00 83.44 80 ASP A O 1
ATOM 668 N N . GLU A 1 81 ? -14.549 9.404 2.840 1.00 85.25 81 GLU A N 1
ATOM 669 C CA . GLU A 1 81 ? -15.596 8.604 2.207 1.00 85.25 81 GLU A CA 1
ATOM 670 C C . GLU A 1 81 ? -16.603 8.071 3.252 1.00 85.25 81 GLU A C 1
ATOM 672 O O . GLU A 1 81 ? -16.285 7.863 4.431 1.00 85.25 81 GLU A O 1
ATOM 677 N N . MET A 1 82 ? -17.869 7.941 2.843 1.00 82.75 82 MET A N 1
ATOM 678 C CA . MET A 1 82 ? -18.978 7.641 3.746 1.00 82.75 82 MET A CA 1
ATOM 679 C C . MET A 1 82 ? -18.852 6.262 4.402 1.00 82.75 82 MET A C 1
ATOM 681 O O . MET A 1 82 ? -19.265 6.120 5.552 1.00 82.75 82 MET A O 1
ATOM 685 N N . TYR A 1 83 ? -18.237 5.292 3.728 1.00 81.62 83 TYR A N 1
ATOM 686 C CA . TYR A 1 83 ? -17.894 3.972 4.246 1.00 81.62 83 TYR A CA 1
ATOM 687 C C . TYR A 1 83 ? -17.188 4.088 5.594 1.00 81.62 83 TYR A C 1
ATOM 689 O O . TYR A 1 83 ? -17.747 3.673 6.606 1.00 81.62 83 TYR A O 1
ATOM 697 N N . PHE A 1 84 ? -16.041 4.770 5.663 1.00 82.50 84 PHE A N 1
ATOM 698 C CA . PHE A 1 84 ? -15.291 4.907 6.917 1.00 82.50 84 PHE A CA 1
ATOM 699 C C . PHE A 1 84 ? -16.076 5.669 7.994 1.00 82.50 84 PHE A C 1
ATOM 701 O O . PHE A 1 84 ? -16.005 5.333 9.177 1.00 82.50 84 PHE A O 1
ATOM 708 N N . LYS A 1 85 ? -16.888 6.657 7.596 1.00 80.44 85 LYS A N 1
ATOM 709 C CA . LYS A 1 85 ? -17.765 7.395 8.521 1.00 80.44 85 LYS A CA 1
ATOM 710 C C . LYS A 1 85 ? -18.898 6.532 9.082 1.00 80.44 85 LYS A C 1
ATOM 712 O O . LYS A 1 85 ? -19.312 6.765 10.215 1.00 80.44 85 LYS A O 1
ATOM 717 N N . SER A 1 86 ? -19.415 5.577 8.311 1.00 80.25 86 SER A N 1
ATOM 718 C CA . SER A 1 86 ? -20.487 4.668 8.738 1.00 80.25 86 SER A CA 1
ATOM 719 C C . SER A 1 86 ? -19.986 3.632 9.747 1.00 80.25 86 SER A C 1
ATOM 721 O O . SER A 1 86 ? -20.624 3.444 10.786 1.00 80.25 86 SER A O 1
ATOM 723 N N . ILE A 1 87 ? -18.786 3.085 9.513 1.00 79.88 87 ILE A N 1
ATOM 724 C CA . ILE A 1 87 ? -18.100 2.175 10.439 1.00 79.88 87 ILE A CA 1
ATOM 725 C C . ILE A 1 87 ? -17.836 2.876 11.775 1.00 79.88 87 ILE A C 1
ATOM 727 O O . ILE A 1 87 ? -18.229 2.378 12.828 1.00 79.88 87 ILE A O 1
ATOM 731 N N . ALA A 1 88 ? -17.274 4.091 11.748 1.00 72.38 88 ALA A N 1
ATOM 732 C CA . ALA A 1 88 ? -16.984 4.860 12.962 1.00 72.38 88 ALA A CA 1
ATOM 733 C C . ALA A 1 88 ? -18.233 5.191 13.807 1.00 72.38 88 ALA A C 1
ATOM 735 O O . ALA A 1 88 ? -18.121 5.475 14.998 1.00 72.38 88 ALA A O 1
ATOM 736 N N . ARG A 1 89 ? -19.429 5.171 13.205 1.00 73.38 89 ARG A N 1
ATOM 737 C CA . ARG A 1 89 ? -20.710 5.427 13.882 1.00 73.38 89 ARG A CA 1
ATOM 738 C C . ARG A 1 89 ? -21.393 4.155 14.395 1.00 73.38 89 ARG A C 1
ATOM 740 O O . ARG A 1 89 ? -22.497 4.256 14.923 1.00 73.38 89 ARG A O 1
ATOM 747 N N . GLY A 1 90 ? -20.781 2.979 14.226 1.00 65.69 90 GLY A N 1
ATOM 748 C CA . GLY A 1 90 ? -21.376 1.693 14.606 1.00 65.69 90 GLY A CA 1
ATOM 749 C C . GLY A 1 90 ? -22.613 1.327 13.780 1.00 65.69 90 GLY A C 1
ATOM 750 O O . GLY A 1 90 ? -23.412 0.489 14.189 1.00 65.69 90 GLY A O 1
ATOM 751 N N . GLN A 1 91 ? -22.801 1.970 12.625 1.00 61.38 91 GLN A N 1
ATOM 752 C CA . GLN A 1 91 ? -23.919 1.725 11.720 1.00 61.38 91 GLN A CA 1
ATOM 753 C C . GLN A 1 91 ? -23.480 0.732 10.641 1.00 61.38 91 GLN A C 1
ATOM 755 O O . GLN A 1 91 ? -23.396 1.076 9.463 1.00 61.38 91 GLN A O 1
ATOM 760 N N . ASN A 1 92 ? -23.192 -0.509 11.045 1.00 53.41 92 ASN A N 1
ATOM 761 C CA . ASN A 1 92 ? -22.966 -1.610 10.108 1.00 53.41 92 ASN A CA 1
ATOM 762 C C . ASN A 1 92 ? -24.299 -1.981 9.454 1.00 53.41 92 ASN A C 1
ATOM 764 O O . ASN A 1 92 ? -25.046 -2.819 9.946 1.00 53.41 92 ASN A O 1
ATOM 768 N N . SER A 1 93 ? -24.612 -1.309 8.351 1.00 50.00 93 SER A N 1
ATOM 769 C CA . SER A 1 93 ? -25.790 -1.582 7.525 1.00 50.00 93 SER A CA 1
ATOM 770 C C . SER A 1 93 ? -25.399 -2.174 6.176 1.00 50.00 93 SER A C 1
ATOM 772 O O . SER A 1 93 ? -26.002 -1.831 5.171 1.00 50.00 93 SER A O 1
ATOM 774 N N . HIS A 1 94 ? -24.386 -3.043 6.129 1.00 51.38 94 HIS A N 1
ATOM 775 C CA . HIS A 1 94 ? -24.065 -3.846 4.943 1.00 51.38 94 HIS A CA 1
ATOM 776 C C . HIS A 1 94 ? -23.943 -5.330 5.317 1.00 51.38 94 HIS A C 1
ATOM 778 O O . HIS A 1 94 ? -22.869 -5.921 5.250 1.00 51.38 94 HIS A O 1
ATOM 784 N N . LEU A 1 95 ? -25.086 -5.895 5.718 1.00 42.03 95 LEU A N 1
ATOM 785 C CA . LEU A 1 95 ? -25.553 -7.236 5.353 1.00 42.03 95 LEU A CA 1
ATOM 786 C C . LEU A 1 95 ? -27.037 -7.130 4.991 1.00 42.03 95 LEU A C 1
ATOM 788 O O . LEU A 1 95 ? -27.750 -6.391 5.709 1.00 42.03 95 LEU A O 1
#